Protein AF-A0A1V1VDT3-F1 (afdb_monomer)

Solvent-accessible surface area (backbone atoms only — not comparable to full-atom values): 4438 Å² total; per-residue (Å²): 134,88,76,86,72,60,60,68,61,51,52,54,47,52,53,51,29,64,74,73,31,47,82,52,99,84,27,24,34,39,95,74,37,33,33,42,65,45,96,85,67,44,31,43,38,40,33,51,96,89,54,75,47,81,49,76,58,85,83,83,85,83,90,83,77,83,81,82,125

Organism: Photobacterium damsela subsp. piscicida (NCBI:txid38294)

Structure (mmCIF, N/CA/C/O backbone):
data_AF-A0A1V1VDT3-F1
#
_entry.id   AF-A0A1V1VDT3-F1
#
loop_
_atom_site.group_PDB
_atom_site.id
_atom_site.type_symbol
_atom_site.label_atom_id
_atom_site.label_alt_id
_atom_site.label_comp_id
_atom_site.label_asym_id
_atom_site.label_entity_id
_atom_site.label_seq_id
_atom_site.pdbx_PDB_ins_code
_atom_site.Cartn_x
_atom_site.Cartn_y
_atom_site.Cartn_z
_atom_site.occupancy
_atom_site.B_iso_or_equiv
_atom_site.auth_seq_id
_atom_site.auth_comp_id
_atom_site.auth_asym_id
_atom_site.auth_atom_id
_atom_site.pdbx_PDB_model_num
ATOM 1 N N . MET A 1 1 ? -9.843 -11.133 -16.945 1.00 42.56 1 MET A N 1
ATOM 2 C CA . MET A 1 1 ? -10.207 -9.713 -17.156 1.00 42.56 1 MET A CA 1
ATOM 3 C C . MET A 1 1 ? -8.930 -8.890 -17.128 1.00 42.56 1 MET A C 1
ATOM 5 O O . MET A 1 1 ? -8.165 -9.052 -16.189 1.00 42.56 1 MET A O 1
ATOM 9 N N . LYS A 1 2 ? -8.651 -8.079 -18.155 1.00 48.62 2 LYS A N 1
ATOM 10 C CA . LYS A 1 2 ? -7.524 -7.133 -18.140 1.00 48.62 2 LYS A CA 1
ATOM 11 C C . LYS A 1 2 ? -8.076 -5.792 -17.658 1.00 48.62 2 LYS A C 1
ATOM 13 O O . LYS A 1 2 ? -8.582 -5.015 -18.460 1.00 48.62 2 LYS A O 1
ATOM 18 N N . ASN A 1 3 ? -8.060 -5.568 -16.348 1.00 69.75 3 ASN A N 1
ATOM 19 C CA . ASN A 1 3 ? -8.341 -4.241 -15.811 1.00 69.75 3 ASN A CA 1
ATOM 20 C C . ASN A 1 3 ? -7.114 -3.378 -16.127 1.00 69.75 3 ASN A C 1
ATOM 22 O O . ASN A 1 3 ? -6.014 -3.697 -15.680 1.00 69.75 3 ASN A O 1
ATOM 26 N N . ASN A 1 4 ? -7.273 -2.338 -16.949 1.00 75.75 4 ASN A N 1
ATOM 27 C CA . ASN A 1 4 ? -6.225 -1.335 -17.137 1.00 75.75 4 ASN A CA 1
ATOM 28 C C . ASN A 1 4 ? -6.178 -0.482 -15.868 1.00 75.75 4 ASN A C 1
ATOM 30 O O . ASN A 1 4 ? -6.898 0.506 -15.753 1.00 75.75 4 ASN A O 1
ATOM 34 N N . LEU A 1 5 ? -5.391 -0.924 -14.892 1.00 79.19 5 LEU A N 1
ATOM 35 C CA . LEU A 1 5 ? -5.137 -0.167 -13.676 1.00 79.19 5 LEU A CA 1
ATOM 36 C C . LEU A 1 5 ? -4.119 0.927 -13.988 1.00 79.19 5 LEU A C 1
ATOM 38 O O . LEU A 1 5 ? -3.004 0.643 -14.426 1.00 79.19 5 LEU A O 1
ATOM 42 N N . ASP A 1 6 ? -4.508 2.177 -13.756 1.00 89.00 6 ASP A N 1
ATOM 43 C CA . ASP A 1 6 ? -3.579 3.298 -13.792 1.00 89.00 6 ASP A CA 1
ATOM 44 C C . ASP A 1 6 ? -2.756 3.313 -12.498 1.00 89.00 6 ASP A C 1
ATOM 46 O O . ASP A 1 6 ? -3.187 3.805 -11.452 1.00 89.00 6 ASP A O 1
ATOM 50 N N . ILE A 1 7 ? -1.558 2.737 -12.585 1.00 87.94 7 ILE A N 1
ATOM 51 C CA . ILE A 1 7 ? -0.627 2.611 -11.462 1.00 87.94 7 ILE A CA 1
ATOM 52 C C . ILE A 1 7 ? -0.226 3.978 -10.897 1.00 87.94 7 ILE A C 1
ATOM 54 O O . ILE A 1 7 ? -0.061 4.102 -9.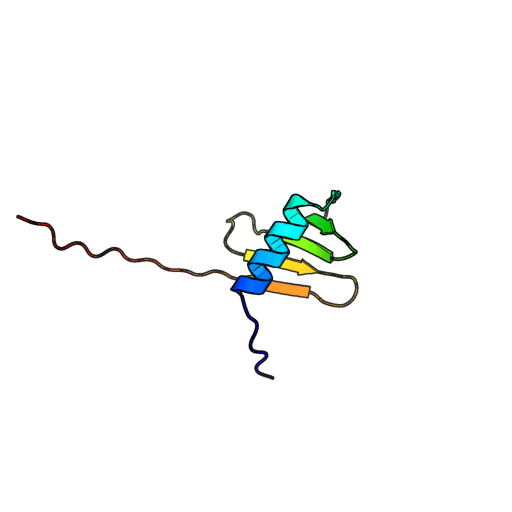686 1.00 87.94 7 ILE A O 1
ATOM 58 N N . ILE A 1 8 ? -0.117 5.019 -11.727 1.00 90.12 8 ILE A N 1
ATOM 59 C CA . ILE A 1 8 ? 0.255 6.363 -11.258 1.00 90.12 8 ILE A CA 1
ATOM 60 C C . ILE A 1 8 ? -0.863 6.955 -10.398 1.00 90.12 8 ILE A C 1
ATOM 62 O O . ILE A 1 8 ? -0.602 7.544 -9.343 1.00 90.12 8 ILE A O 1
ATOM 66 N N . THR A 1 9 ? -2.116 6.749 -10.805 1.00 92.56 9 THR A N 1
ATOM 67 C CA . THR A 1 9 ? -3.282 7.147 -10.009 1.00 92.56 9 THR A CA 1
ATOM 68 C C . THR A 1 9 ? -3.337 6.391 -8.680 1.00 92.56 9 THR A C 1
ATOM 70 O O . THR A 1 9 ? -3.560 7.011 -7.639 1.00 92.56 9 THR A O 1
ATOM 73 N N . LEU A 1 10 ? -3.082 5.080 -8.682 1.00 92.50 10 LEU A N 1
ATOM 74 C CA . LEU A 1 10 ? -3.045 4.276 -7.454 1.00 92.50 10 LEU A CA 1
ATOM 75 C C . LEU A 1 10 ? -1.932 4.733 -6.503 1.00 92.50 10 LEU A C 1
ATOM 77 O O . LEU A 1 10 ? -2.187 4.949 -5.323 1.00 92.50 10 LEU A O 1
ATOM 81 N N . LEU A 1 11 ? -0.727 4.984 -7.013 1.00 93.12 11 LEU A N 1
ATOM 82 C CA . LEU A 1 11 ? 0.378 5.541 -6.227 1.00 93.12 11 LEU A CA 1
ATOM 83 C C . LEU A 1 11 ? 0.044 6.916 -5.633 1.00 93.12 11 LEU A C 1
ATOM 85 O O . LEU A 1 11 ? 0.350 7.192 -4.474 1.00 93.12 11 LEU A O 1
ATOM 89 N N . SER A 1 12 ? -0.654 7.760 -6.392 1.00 95.06 12 SER A N 1
ATOM 90 C CA . SER A 1 12 ? -1.135 9.053 -5.893 1.00 95.06 12 SER A CA 1
ATOM 91 C C . SER A 1 12 ? -2.182 8.890 -4.782 1.00 95.06 12 SER A C 1
ATOM 93 O O . SER A 1 12 ? -2.274 9.727 -3.881 1.00 95.06 12 SER A O 1
ATOM 95 N N . ALA A 1 13 ? -2.997 7.832 -4.833 1.00 95.38 13 ALA A N 1
ATOM 96 C CA . ALA A 1 13 ? -3.943 7.500 -3.772 1.00 95.38 13 ALA A CA 1
ATOM 97 C C . ALA A 1 13 ? -3.225 6.990 -2.513 1.00 95.38 13 ALA A C 1
ATOM 99 O O . ALA A 1 13 ? -3.534 7.475 -1.424 1.00 95.38 13 ALA A O 1
ATOM 100 N N . TYR A 1 14 ? -2.229 6.106 -2.664 1.00 95.69 14 TYR A N 1
ATOM 101 C CA . TYR A 1 14 ? -1.363 5.651 -1.566 1.00 95.69 14 TYR A CA 1
ATOM 102 C C . TYR A 1 14 ? -0.770 6.843 -0.808 1.00 95.69 14 TYR A C 1
ATOM 104 O O . TYR A 1 14 ? -0.935 6.967 0.404 1.00 95.69 14 TYR A O 1
ATOM 112 N N . GLU A 1 15 ? -0.165 7.787 -1.534 1.00 95.94 15 GLU A N 1
ATOM 113 C CA . GLU A 1 15 ? 0.445 8.976 -0.940 1.00 95.94 15 GLU A CA 1
ATOM 114 C C . GLU A 1 15 ? -0.568 9.812 -0.138 1.00 95.94 15 GLU A C 1
ATOM 116 O O . GLU A 1 15 ? -0.270 10.276 0.966 1.00 95.94 15 GLU A O 1
ATOM 121 N N . LYS A 1 16 ? -1.788 9.992 -0.659 1.00 97.81 16 LYS A N 1
ATOM 122 C CA . LYS A 1 16 ? -2.856 10.719 0.045 1.00 97.81 16 LYS A CA 1
ATOM 123 C C . LYS A 1 16 ? -3.292 10.003 1.319 1.00 97.81 16 LYS A C 1
ATOM 125 O O . LYS A 1 16 ? -3.527 10.682 2.319 1.00 97.81 16 LYS A O 1
ATOM 130 N N . ILE A 1 17 ? -3.392 8.677 1.293 1.00 97.81 17 ILE A N 1
ATOM 131 C CA . ILE A 1 17 ? -3.745 7.875 2.469 1.00 97.81 17 ILE A CA 1
ATOM 132 C C . ILE A 1 17 ? -2.648 8.002 3.522 1.00 97.81 17 ILE A C 1
ATOM 134 O O . ILE A 1 17 ? -2.946 8.381 4.649 1.00 97.81 17 ILE A O 1
ATOM 138 N N . CYS A 1 18 ? -1.380 7.829 3.150 1.00 95.94 18 CYS A N 1
ATOM 139 C CA . CYS A 1 18 ? -0.261 7.982 4.080 1.00 95.94 18 CYS A CA 1
ATOM 140 C C . CYS A 1 18 ? -0.170 9.391 4.689 1.00 95.94 18 CYS A C 1
ATOM 142 O O . CYS A 1 18 ? 0.152 9.532 5.865 1.00 95.94 18 CYS A O 1
ATOM 144 N N . LYS A 1 19 ? -0.483 10.441 3.917 1.00 97.81 19 LYS A N 1
ATOM 145 C CA . LYS A 1 19 ? -0.429 11.835 4.394 1.00 97.81 19 LYS A CA 1
ATOM 146 C C . LYS A 1 19 ? -1.579 12.235 5.317 1.00 97.81 19 LYS A C 1
ATOM 148 O O . LYS A 1 19 ? -1.383 13.101 6.164 1.00 97.81 19 LYS A O 1
ATOM 153 N N . ASN A 1 20 ? -2.774 11.684 5.113 1.00 98.31 20 ASN A N 1
ATOM 154 C CA . ASN A 1 20 ? -3.994 12.158 5.783 1.00 98.31 20 ASN A CA 1
ATOM 155 C C . ASN A 1 20 ? -4.635 11.110 6.705 1.00 98.31 20 ASN A C 1
ATOM 157 O O . ASN A 1 20 ? -5.564 11.435 7.444 1.00 98.31 20 ASN A O 1
ATOM 161 N N . GLY A 1 21 ? -4.182 9.861 6.635 1.00 97.81 21 GLY A N 1
ATOM 162 C CA . GLY A 1 21 ? -4.692 8.751 7.421 1.00 97.81 21 GLY A CA 1
ATOM 163 C C . GLY A 1 21 ? -4.115 8.680 8.830 1.00 97.81 21 GLY A C 1
ATOM 164 O O . GLY A 1 21 ? -3.266 9.472 9.242 1.00 97.81 21 GLY A O 1
ATOM 165 N N . LYS A 1 22 ? -4.600 7.698 9.585 1.00 98.19 22 LYS A N 1
ATOM 166 C CA . LYS A 1 22 ? -4.133 7.379 10.935 1.00 98.19 22 LYS A CA 1
ATOM 167 C C . LYS A 1 22 ? -3.273 6.127 10.893 1.00 98.19 22 LYS A C 1
ATOM 169 O O . LYS A 1 22 ? -3.667 5.129 10.301 1.00 98.19 22 LYS A O 1
ATOM 174 N N . LEU A 1 23 ? -2.120 6.170 11.550 1.00 97.69 23 LEU A N 1
ATOM 175 C CA . LEU A 1 23 ? -1.280 4.990 11.710 1.00 97.69 23 LEU A CA 1
ATOM 176 C C . LEU A 1 23 ? -1.967 3.975 12.637 1.00 97.69 23 LEU A C 1
ATOM 178 O O . LEU A 1 23 ? -2.422 4.329 13.725 1.00 97.69 23 LEU A O 1
ATOM 182 N N . THR A 1 24 ? -2.011 2.721 12.203 1.00 96.12 24 THR A N 1
ATOM 183 C CA . THR A 1 24 ? -2.540 1.563 12.935 1.00 96.12 24 THR A CA 1
ATOM 184 C C . THR A 1 24 ? -1.504 0.437 12.933 1.00 96.12 24 THR A C 1
ATOM 186 O O . THR A 1 24 ? -0.488 0.517 12.243 1.00 96.12 24 THR A O 1
ATOM 189 N N . GLU A 1 25 ? -1.773 -0.655 13.648 1.00 94.50 25 GLU A N 1
ATOM 190 C CA . GLU A 1 25 ? -0.919 -1.855 13.620 1.00 94.50 25 GLU A CA 1
ATOM 191 C C . GLU A 1 25 ? -0.848 -2.521 12.234 1.00 94.50 25 GLU A C 1
ATOM 193 O O . GLU A 1 25 ? 0.106 -3.238 11.942 1.00 94.50 25 GLU A O 1
ATOM 198 N N . ARG A 1 26 ? -1.844 -2.285 11.370 1.00 92.38 26 ARG A N 1
ATOM 199 C CA . ARG A 1 26 ? -1.947 -2.890 10.032 1.00 92.38 26 ARG A CA 1
ATOM 200 C C . ARG A 1 26 ? -1.399 -1.998 8.912 1.00 92.38 26 ARG A C 1
ATOM 202 O O . ARG A 1 26 ? -1.317 -2.452 7.774 1.00 92.38 26 ARG A O 1
ATOM 209 N N . GLY A 1 27 ? -1.049 -0.749 9.216 1.00 95.75 27 GLY A N 1
ATOM 210 C CA . GLY A 1 27 ? -0.665 0.270 8.237 1.00 95.75 27 GLY A CA 1
ATOM 211 C C . GLY A 1 27 ? -1.377 1.600 8.479 1.00 95.75 27 GLY A C 1
ATOM 212 O O . GLY A 1 27 ? -1.951 1.826 9.546 1.00 95.75 27 GLY A O 1
ATOM 213 N N . THR A 1 28 ? -1.355 2.487 7.490 1.00 98.38 28 THR A N 1
ATOM 214 C CA . THR A 1 28 ? -2.056 3.774 7.558 1.00 98.38 28 THR A CA 1
ATOM 215 C C . THR A 1 28 ? -3.470 3.632 7.019 1.00 98.38 28 THR A C 1
ATOM 217 O O . THR A 1 28 ? -3.657 3.231 5.874 1.00 98.38 28 THR A O 1
ATOM 220 N N . GLU A 1 29 ? -4.465 3.985 7.827 1.00 98.00 29 GLU A N 1
ATOM 221 C CA . GLU A 1 29 ? -5.876 3.893 7.467 1.00 98.00 29 GLU A CA 1
ATOM 222 C C . GLU A 1 29 ? -6.472 5.268 7.154 1.00 98.00 29 GLU A C 1
ATOM 224 O O . GLU A 1 29 ? -6.342 6.216 7.936 1.00 98.00 29 GLU A O 1
ATOM 229 N N . LEU A 1 30 ? -7.185 5.372 6.034 1.00 98.25 30 LEU A N 1
ATOM 230 C CA . LEU A 1 30 ? -8.010 6.527 5.697 1.00 98.25 30 LEU A CA 1
ATOM 231 C C . LEU A 1 30 ? -9.304 6.058 5.028 1.00 98.25 30 LEU A C 1
ATOM 233 O O . LEU A 1 30 ? -9.268 5.365 4.017 1.00 98.25 30 LEU A O 1
ATOM 237 N N . ASN A 1 31 ? -10.449 6.487 5.564 1.00 96.19 31 ASN A N 1
ATOM 238 C CA . ASN A 1 31 ? -11.781 6.162 5.035 1.00 96.19 31 ASN A CA 1
ATOM 239 C C . ASN A 1 31 ? -12.033 4.649 4.861 1.00 96.19 31 ASN A C 1
ATOM 241 O O . ASN A 1 31 ? -12.640 4.243 3.874 1.00 96.19 31 ASN A O 1
ATOM 245 N N . GLY A 1 32 ? -11.554 3.824 5.799 1.00 95.88 32 GLY A N 1
ATOM 246 C CA . GLY A 1 32 ? -11.719 2.364 5.766 1.00 95.88 32 GLY A CA 1
ATOM 247 C C . GLY A 1 32 ? -10.758 1.626 4.829 1.00 95.88 32 GLY A C 1
ATOM 248 O O . GLY A 1 32 ? -10.801 0.403 4.767 1.00 95.88 32 GLY A O 1
ATOM 249 N N . ILE A 1 33 ? -9.874 2.345 4.128 1.00 97.25 33 ILE A N 1
ATOM 250 C CA . ILE A 1 33 ? -8.809 1.752 3.316 1.00 97.25 33 ILE A CA 1
ATOM 251 C C . ILE A 1 33 ? -7.516 1.785 4.119 1.00 97.25 33 ILE A C 1
ATOM 253 O O . ILE A 1 33 ? -7.085 2.851 4.568 1.00 97.25 33 ILE A O 1
ATOM 257 N N . ILE A 1 34 ? -6.882 0.626 4.261 1.00 98.12 34 ILE A N 1
ATOM 258 C CA . ILE A 1 34 ? -5.580 0.460 4.902 1.00 98.12 34 ILE A CA 1
ATOM 259 C C . ILE A 1 34 ? -4.514 0.348 3.819 1.00 98.12 34 ILE A C 1
ATOM 261 O O . ILE A 1 34 ? -4.618 -0.483 2.915 1.00 98.12 34 ILE A O 1
ATOM 265 N N . CYS A 1 35 ? -3.469 1.160 3.945 1.00 97.69 35 CYS A N 1
ATOM 266 C CA . CYS A 1 35 ? -2.286 1.110 3.103 1.00 97.69 35 CYS A CA 1
ATOM 267 C C . CYS A 1 35 ? -1.038 0.742 3.902 1.00 97.69 35 CYS A C 1
ATOM 269 O O . CYS A 1 35 ? -0.820 1.242 5.008 1.00 97.69 35 CYS A O 1
ATOM 271 N N . SER A 1 36 ? -0.187 -0.090 3.314 1.00 96.31 36 SER A N 1
ATOM 272 C CA . SER A 1 36 ? 1.130 -0.429 3.858 1.00 96.31 36 SER A CA 1
ATOM 273 C C . SER A 1 36 ? 2.140 -0.660 2.737 1.00 96.31 36 SER A C 1
ATOM 275 O O . SER A 1 36 ? 1.778 -0.732 1.563 1.00 96.31 36 SER A O 1
ATOM 277 N N . GLU A 1 37 ? 3.414 -0.768 3.098 1.00 94.44 37 GLU A N 1
ATOM 278 C CA . GLU A 1 37 ? 4.507 -1.064 2.174 1.00 94.44 37 GLU A CA 1
ATOM 279 C C . GLU A 1 37 ? 5.354 -2.226 2.682 1.00 94.44 37 GLU A C 1
ATOM 281 O O . GLU A 1 37 ? 5.394 -2.526 3.880 1.00 94.44 37 GLU A O 1
ATOM 286 N N . SER A 1 38 ? 6.017 -2.916 1.757 1.00 93.38 38 SER A N 1
ATOM 287 C CA . SER A 1 38 ? 6.978 -3.953 2.112 1.00 93.38 38 SER A CA 1
ATOM 288 C C . SER A 1 38 ? 8.220 -3.348 2.760 1.00 93.38 38 SER A C 1
ATOM 290 O O . SER A 1 38 ? 8.578 -2.199 2.525 1.00 93.38 38 SER A O 1
ATOM 292 N N . HIS A 1 39 ? 8.925 -4.160 3.549 1.00 88.88 39 HIS A N 1
ATOM 293 C CA . HIS A 1 39 ? 10.142 -3.734 4.244 1.00 88.88 39 HIS A CA 1
ATOM 294 C C . HIS A 1 39 ? 11.235 -3.189 3.306 1.00 88.88 39 HIS A C 1
ATOM 296 O O . HIS A 1 39 ? 12.019 -2.331 3.695 1.00 88.88 39 HIS A O 1
ATOM 302 N N . ASP A 1 40 ? 11.288 -3.695 2.075 1.00 87.38 40 ASP A N 1
ATOM 303 C CA . ASP A 1 40 ? 12.237 -3.279 1.041 1.00 87.38 40 ASP A CA 1
ATOM 304 C C . ASP A 1 40 ? 11.757 -2.077 0.205 1.00 87.38 40 ASP A C 1
ATOM 306 O O . ASP A 1 40 ? 12.502 -1.597 -0.648 1.00 87.38 40 ASP A O 1
ATOM 310 N N . GLY A 1 41 ? 10.535 -1.587 0.441 1.00 83.94 41 GLY A N 1
ATOM 311 C CA . GLY A 1 41 ? 9.947 -0.442 -0.254 1.00 83.94 41 GLY A CA 1
ATOM 312 C C . GLY A 1 41 ? 9.554 -0.696 -1.712 1.00 83.94 41 GLY A C 1
ATOM 313 O O . GLY A 1 41 ? 9.210 0.252 -2.418 1.00 83.94 41 GLY A O 1
ATOM 314 N N . TYR A 1 42 ? 9.600 -1.944 -2.192 1.00 88.44 42 TYR A N 1
ATOM 315 C CA . TYR A 1 42 ? 9.273 -2.266 -3.587 1.00 88.44 42 TYR A CA 1
ATOM 316 C C . TYR A 1 42 ? 7.803 -2.575 -3.831 1.00 88.44 42 TYR A C 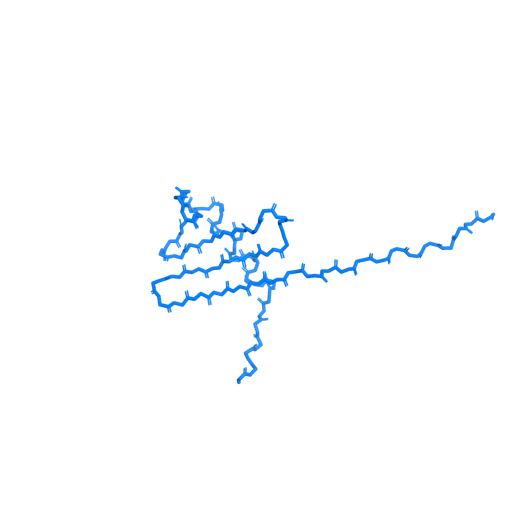1
ATOM 318 O O . TYR A 1 42 ? 7.394 -2.661 -4.987 1.00 88.44 42 TYR A O 1
ATOM 326 N N . ASN A 1 43 ? 7.001 -2.734 -2.782 1.00 92.69 43 ASN A N 1
ATOM 327 C CA . ASN A 1 43 ? 5.600 -3.100 -2.916 1.00 92.69 43 ASN A CA 1
ATOM 328 C C . ASN A 1 43 ? 4.745 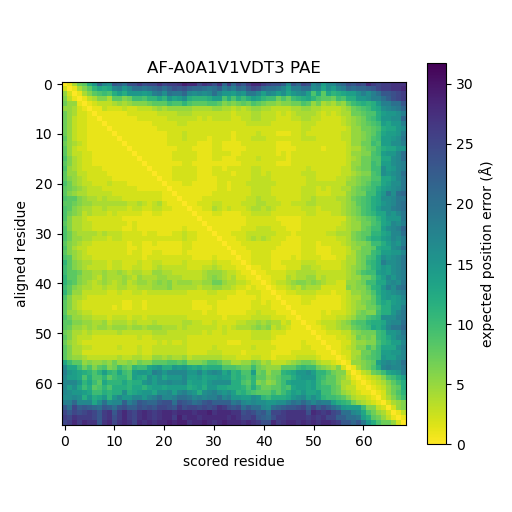-2.218 -2.017 1.00 92.69 43 ASN A C 1
ATOM 330 O O . ASN A 1 43 ? 5.122 -1.939 -0.878 1.00 92.69 43 ASN A O 1
ATOM 334 N N . VAL A 1 44 ? 3.581 -1.823 -2.526 1.00 94.94 44 VAL A N 1
ATOM 335 C CA . VAL A 1 44 ? 2.530 -1.184 -1.730 1.00 94.94 44 VAL A CA 1
ATOM 336 C C . VAL A 1 44 ? 1.275 -2.038 -1.761 1.00 94.94 44 VAL A C 1
ATOM 338 O O . VAL A 1 44 ? 0.934 -2.640 -2.784 1.00 94.94 44 VAL A O 1
ATOM 341 N N . TYR A 1 45 ? 0.585 -2.061 -0.632 1.00 96.12 45 TYR A N 1
ATOM 342 C CA . TYR A 1 45 ? -0.605 -2.859 -0.400 1.00 96.12 45 TYR A CA 1
ATOM 343 C C . TYR A 1 45 ? -1.767 -1.941 -0.056 1.00 96.12 45 TYR A C 1
ATOM 3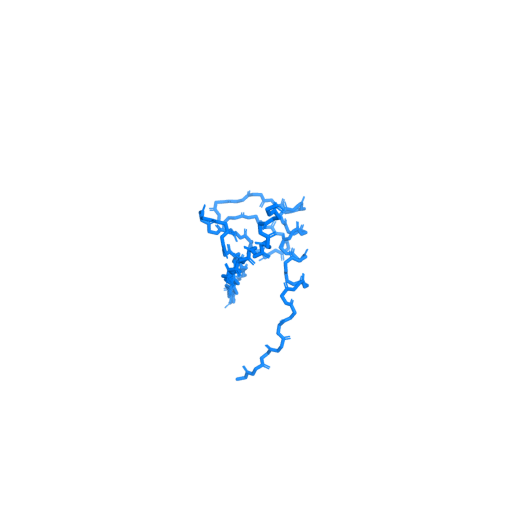45 O O . TYR A 1 45 ? -1.611 -0.989 0.709 1.00 96.12 45 TYR A O 1
ATOM 353 N N . PHE A 1 46 ? -2.934 -2.246 -0.608 1.00 97.19 46 PHE A N 1
ATOM 354 C CA . PHE A 1 46 ? -4.211 -1.656 -0.230 1.00 97.19 46 PHE A CA 1
ATOM 355 C C . PHE A 1 46 ? -5.124 -2.777 0.240 1.00 97.19 46 PHE A C 1
ATOM 357 O O . PHE A 1 46 ? -5.168 -3.835 -0.388 1.00 97.19 46 PHE A O 1
ATOM 364 N N . ALA A 1 47 ? -5.879 -2.543 1.303 1.00 97.44 47 ALA A N 1
ATOM 365 C CA . ALA A 1 47 ? -6.902 -3.473 1.749 1.00 97.44 47 ALA A CA 1
ATOM 366 C C . ALA A 1 47 ? -8.092 -2.735 2.360 1.00 97.44 47 ALA A C 1
ATOM 368 O O . ALA A 1 47 ? -7.916 -1.732 3.055 1.00 97.44 47 ALA A O 1
ATOM 369 N N . ASP A 1 48 ? -9.281 -3.277 2.138 1.00 95.50 48 ASP A N 1
ATOM 370 C CA . ASP A 1 48 ? -10.466 -3.022 2.952 1.00 95.50 48 ASP A CA 1
ATOM 371 C C . ASP A 1 48 ? -10.956 -4.347 3.576 1.00 95.50 48 ASP A C 1
ATOM 373 O O . ASP A 1 48 ? -10.163 -5.271 3.792 1.00 95.50 48 ASP A O 1
ATOM 377 N N . GLU A 1 49 ? -12.232 -4.429 3.952 1.00 94.31 49 GLU A N 1
ATOM 378 C CA . GLU A 1 49 ? -12.815 -5.631 4.559 1.00 94.31 49 GLU A CA 1
ATOM 379 C C . GLU A 1 49 ? -13.03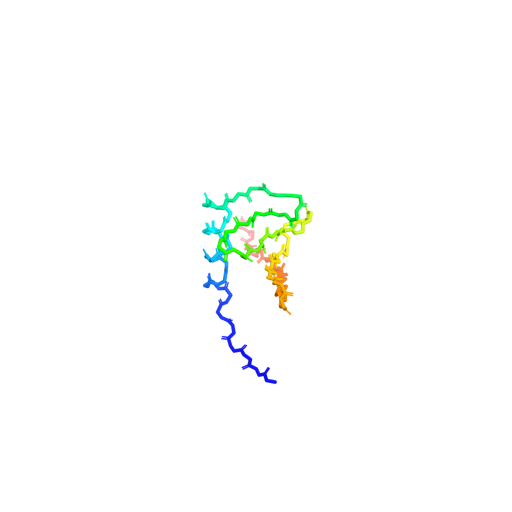8 -6.784 3.565 1.00 94.31 49 GLU A C 1
ATOM 381 O O . GLU A 1 49 ? -13.078 -7.941 3.987 1.00 94.31 49 GLU A O 1
ATOM 386 N N . GLU A 1 50 ? -13.166 -6.502 2.267 1.00 95.81 50 GLU A N 1
ATOM 387 C CA . GLU A 1 50 ? -13.558 -7.491 1.254 1.00 95.81 50 GLU A CA 1
ATOM 388 C C . GLU A 1 50 ? -12.462 -7.771 0.225 1.00 95.81 50 GLU A C 1
ATOM 390 O O . GLU A 1 50 ? -12.381 -8.884 -0.306 1.00 95.81 50 GLU A O 1
ATOM 395 N N . VAL A 1 51 ? -11.619 -6.782 -0.080 1.00 94.88 51 VAL A N 1
ATOM 396 C CA . VAL A 1 51 ? -10.646 -6.859 -1.171 1.00 94.88 51 VAL A CA 1
ATOM 397 C C . VAL A 1 51 ? -9.268 -6.341 -0.776 1.00 94.88 51 VAL A C 1
ATOM 399 O O . VAL A 1 51 ? -9.109 -5.420 0.026 1.00 94.88 51 VAL A O 1
ATOM 402 N N . SER A 1 52 ? -8.247 -6.925 -1.403 1.00 95.19 52 SER A N 1
ATOM 403 C CA . SER A 1 52 ? -6.866 -6.455 -1.333 1.00 95.19 52 SER A CA 1
ATOM 404 C C . SER A 1 52 ? -6.280 -6.232 -2.727 1.00 95.19 52 SER A C 1
ATOM 406 O O . SER A 1 52 ? -6.656 -6.891 -3.702 1.00 95.19 52 SER A O 1
ATOM 408 N N . LEU A 1 53 ? -5.353 -5.283 -2.817 1.00 93.94 53 LEU A N 1
ATOM 409 C CA . LEU A 1 53 ? -4.592 -4.964 -4.017 1.00 93.94 53 LEU A CA 1
ATOM 410 C C . LEU A 1 53 ? -3.111 -4.848 -3.668 1.00 93.94 53 LEU A C 1
ATOM 412 O O . LEU A 1 53 ? -2.716 -3.989 -2.880 1.00 93.94 53 LEU A O 1
ATOM 416 N N . ASP A 1 54 ? -2.310 -5.649 -4.361 1.00 93.81 54 ASP A N 1
ATOM 417 C CA . ASP A 1 54 ? -0.860 -5.671 -4.225 1.00 93.81 54 ASP A CA 1
ATOM 418 C C . ASP A 1 54 ? -0.244 -5.067 -5.488 1.00 93.81 54 ASP A C 1
ATOM 420 O O . ASP A 1 54 ? -0.471 -5.549 -6.605 1.00 93.81 54 ASP A O 1
ATOM 424 N N . ILE A 1 55 ? 0.544 -4.007 -5.324 1.00 90.88 55 ILE A N 1
ATOM 425 C CA . ILE A 1 55 ? 1.250 -3.355 -6.426 1.00 90.88 55 ILE A CA 1
ATOM 426 C C . ILE A 1 55 ? 2.745 -3.554 -6.212 1.00 90.88 55 ILE A C 1
ATOM 428 O O . ILE A 1 55 ? 3.319 -3.008 -5.273 1.00 90.88 55 ILE A O 1
ATOM 432 N N . ASN A 1 56 ? 3.362 -4.325 -7.107 1.00 89.31 56 ASN A N 1
ATOM 433 C CA . ASN A 1 56 ? 4.784 -4.648 -7.058 1.00 89.31 56 ASN A CA 1
ATOM 434 C C . ASN A 1 56 ? 5.556 -3.794 -8.077 1.00 89.31 56 ASN A C 1
ATOM 436 O O . ASN A 1 56 ? 5.202 -3.764 -9.262 1.00 89.31 56 ASN A O 1
ATOM 440 N N . PHE A 1 57 ? 6.630 -3.135 -7.640 1.00 79.50 57 PHE A N 1
ATOM 441 C CA . PHE A 1 57 ? 7.509 -2.319 -8.478 1.00 79.50 57 PHE A CA 1
ATOM 442 C C . PHE A 1 57 ? 8.858 -3.020 -8.667 1.00 79.50 57 PHE A C 1
ATOM 444 O O . PHE A 1 57 ? 9.718 -3.006 -7.793 1.00 79.50 57 PHE A O 1
ATOM 451 N N . HIS A 1 58 ? 9.097 -3.576 -9.854 1.00 69.06 58 HIS A N 1
ATOM 452 C CA . HIS A 1 58 ? 10.414 -4.088 -10.251 1.00 69.06 58 HIS A CA 1
ATOM 453 C C . HIS A 1 58 ? 11.011 -3.215 -11.352 1.00 69.06 58 HIS A C 1
ATOM 455 O O . HIS A 1 58 ? 11.274 -3.666 -12.469 1.00 69.06 58 HIS A O 1
ATOM 461 N N . ASN A 1 59 ? 11.206 -1.931 -11.056 1.00 65.19 59 ASN A N 1
ATOM 462 C CA . ASN A 1 59 ? 11.859 -1.042 -12.005 1.00 65.19 59 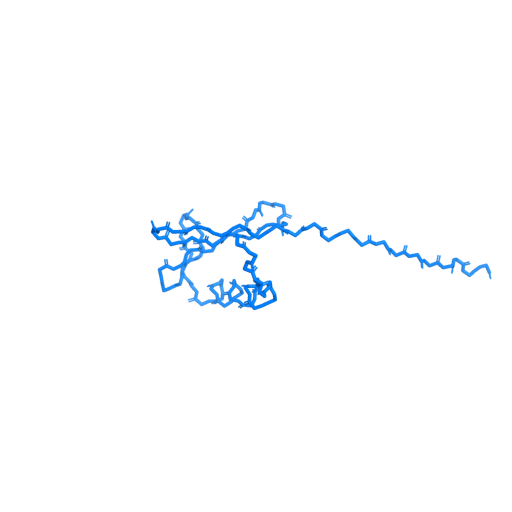ASN A CA 1
ATOM 463 C C . ASN A 1 59 ? 13.367 -1.305 -11.980 1.00 65.19 59 ASN A C 1
ATOM 465 O O . ASN A 1 59 ? 14.078 -0.887 -11.071 1.00 65.19 59 ASN A O 1
ATOM 469 N N . THR A 1 60 ? 13.861 -2.016 -12.991 1.00 66.00 60 THR A N 1
ATOM 470 C CA . THR A 1 60 ? 15.301 -2.146 -13.225 1.00 66.00 60 THR A CA 1
ATOM 471 C C . THR A 1 60 ? 15.757 -0.973 -14.084 1.00 66.00 60 THR A C 1
ATOM 473 O O . THR A 1 60 ? 15.345 -0.857 -15.237 1.00 66.00 60 THR A O 1
ATOM 476 N N . TYR A 1 61 ? 16.626 -0.117 -13.549 1.00 64.50 61 TYR A N 1
ATOM 477 C CA . TYR A 1 61 ? 17.252 0.965 -14.311 1.00 64.50 61 TYR A CA 1
ATOM 478 C C . TYR A 1 61 ? 18.695 0.601 -14.660 1.00 64.50 61 TYR A C 1
ATOM 480 O O . TYR A 1 61 ? 19.441 0.084 -13.829 1.00 64.50 61 TYR A O 1
ATOM 488 N N . ARG A 1 62 ? 19.107 0.892 -15.896 1.00 72.12 62 ARG A N 1
ATOM 489 C CA . ARG A 1 62 ? 20.498 0.786 -16.344 1.00 72.12 62 ARG A CA 1
ATOM 490 C C . ARG A 1 62 ? 20.907 2.116 -16.958 1.00 72.12 62 ARG A C 1
ATOM 492 O O . ARG A 1 62 ? 20.355 2.518 -17.976 1.00 72.12 62 ARG A O 1
ATOM 499 N N . PHE A 1 63 ? 21.891 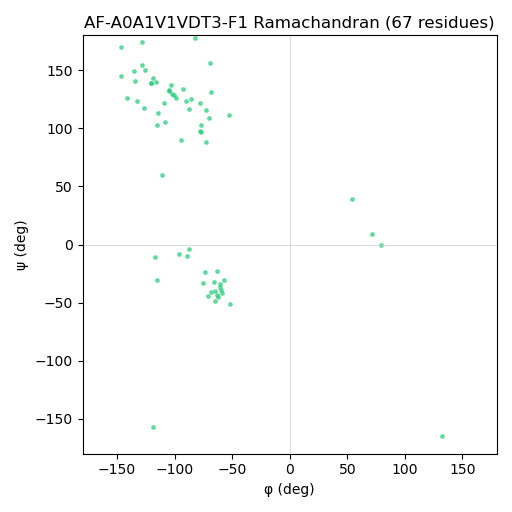2.773 -16.356 1.00 72.81 63 PHE A N 1
ATOM 500 C CA . PHE A 1 63 ? 22.571 3.900 -16.980 1.00 72.81 63 PHE A CA 1
ATOM 501 C C . PHE A 1 63 ? 23.697 3.358 -17.858 1.00 72.81 63 PHE A C 1
ATOM 503 O O . PHE A 1 63 ? 24.547 2.602 -17.392 1.00 72.81 63 PHE A O 1
ATOM 510 N N . SER A 1 64 ? 23.697 3.727 -19.132 1.00 77.94 64 SER A N 1
ATOM 511 C CA . SER A 1 64 ? 24.826 3.516 -20.035 1.00 77.94 64 SER A CA 1
ATOM 512 C C . SER A 1 64 ? 25.350 4.884 -20.446 1.00 77.94 64 SER A C 1
ATOM 514 O O . SER A 1 64 ? 24.726 5.562 -21.259 1.00 77.94 64 SER A O 1
ATOM 516 N N . GLY A 1 65 ? 26.462 5.300 -19.844 1.00 76.31 65 GLY A N 1
ATOM 517 C CA . GLY A 1 65 ? 27.261 6.419 -20.329 1.00 76.31 65 GLY A CA 1
ATOM 518 C C . GLY A 1 65 ? 28.354 5.887 -21.248 1.00 76.31 65 GLY A C 1
ATOM 519 O O . GLY A 1 65 ? 29.002 4.895 -20.918 1.00 76.31 65 GLY A O 1
ATOM 520 N N . SER A 1 66 ? 28.550 6.514 -22.404 1.00 73.62 66 SER A N 1
ATOM 521 C CA . SER A 1 66 ? 29.812 6.390 -23.130 1.00 73.62 66 SER A CA 1
ATOM 522 C C . SER A 1 66 ? 30.860 7.139 -22.319 1.00 73.62 66 SER A C 1
ATOM 524 O O . SER A 1 66 ? 30.779 8.363 -22.232 1.00 73.62 66 SER A O 1
ATOM 526 N N . ASP A 1 67 ? 31.772 6.405 -21.688 1.00 64.94 67 ASP A N 1
ATOM 527 C CA . ASP A 1 67 ? 32.948 6.960 -21.020 1.00 64.94 67 ASP A CA 1
ATOM 528 C C . ASP A 1 67 ? 33.681 7.866 -22.030 1.00 64.94 67 ASP A C 1
ATOM 530 O O . ASP A 1 67 ? 34.127 7.362 -23.071 1.00 64.94 67 ASP A O 1
ATOM 534 N N . PRO A 1 68 ? 33.710 9.199 -21.842 1.00 65.81 68 PRO A N 1
ATOM 535 C CA . PRO A 1 68 ? 34.455 10.064 -22.730 1.00 65.81 68 PRO A CA 1
ATOM 536 C C . PRO A 1 68 ? 35.925 9.935 -22.334 1.00 65.81 68 PRO A C 1
ATOM 538 O O . PRO A 1 68 ? 36.366 10.555 -21.369 1.00 65.81 68 PRO A O 1
ATOM 541 N N . ASN A 1 69 ? 36.659 9.088 -23.063 1.00 51.72 69 ASN A N 1
ATOM 542 C CA . ASN A 1 69 ? 38.114 9.230 -23.163 1.00 51.72 69 ASN A CA 1
ATOM 543 C C . ASN A 1 69 ? 38.477 10.668 -23.552 1.00 51.72 69 ASN A C 1
ATOM 545 O O . ASN A 1 69 ? 37.805 11.207 -24.467 1.00 51.72 69 ASN A O 1
#

Nearest PDB structures (foldseek):
  8eon-assembly1_F  TM=4.202E-01  e=1.160E+00  Pseudomonas phage vB_PaeM_E217
  4ru3-assembly1_A  TM=3.413E-01  e=1.704E+00  Pseudomonas phage SN
  1wii-assembly1_A  TM=4.913E-01  e=4.745E+00  Mus musculus
  5x4z-assembly2_U  TM=2.821E-01  e=2.843E+00  Komagataella phaffii CBS 7435
  8yfq-assembly1_I  TM=2.239E-01  e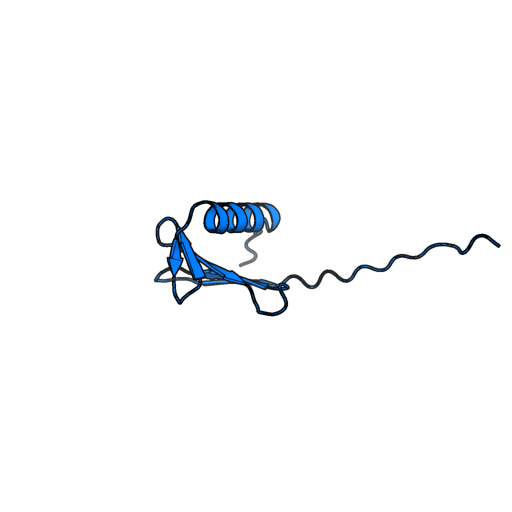=4.175E+00  Komagataella phaffii

Secondary structure (DSSP, 8-state):
------HHHHHHHHHHHHHHSEEETTEEEETTEEEEE-TTSSEEEEE-SS-EEEEE-------------

pLDDT: mean 87.5, std 13.29, range [42.56, 98.38]

Mean predicted aligned error: 6.7 Å

Radius of gyration: 16.25 Å; Cα contacts (8 Å, |Δi|>4): 74; chains: 1; bounding box: 52×22×37 Å

Sequence (69 aa):
MKNNLDIITLLSAYEKICKNGKLTERGTELNGIICSESHDGYNVYFADEEVSLDINFHNTYRFSGSDPN

Foldseek 3Di:
DDDPDPVVVVVVVLVVQQVPFDQDPQAGDDPQWHWDADPVRQWIKIDHPPDIDIDGHPDDDDDDDDPDD

InterPro domains:
  IPR021432 Protein of unknown fu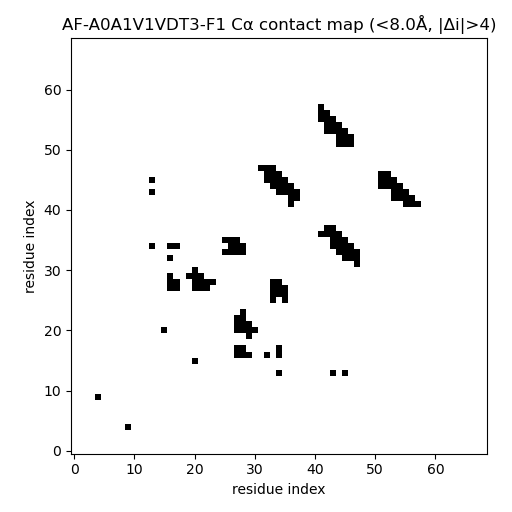nction DUF3081 [PF11280] (6-63)